Protein AF-A0A951YYR7-F1 (afdb_monomer_lite)

Structure (mmCIF, N/CA/C/O backbone):
data_AF-A0A951YYR7-F1
#
_entry.id   AF-A0A951YYR7-F1
#
loop_
_atom_site.group_PDB
_atom_site.id
_atom_site.type_symbol
_atom_site.label_atom_id
_atom_site.label_alt_id
_atom_site.label_comp_id
_atom_site.label_asym_id
_atom_site.label_entity_id
_atom_site.label_seq_id
_atom_site.pdbx_PDB_ins_code
_atom_site.Cartn_x
_atom_site.Cartn_y
_atom_site.Cartn_z
_atom_site.occupancy
_atom_site.B_iso_or_equiv
_atom_site.auth_seq_id
_atom_site.auth_comp_id
_atom_site.auth_asym_id
_atom_site.auth_atom_id
_atom_site.pdbx_PDB_model_num
ATOM 1 N N . MET A 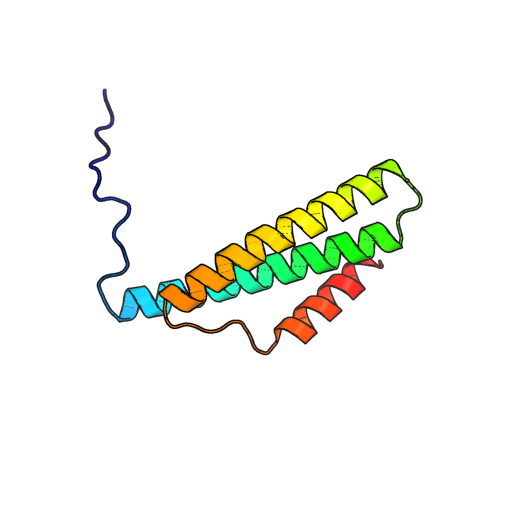1 1 ? 23.232 33.753 -2.868 1.00 43.66 1 MET A N 1
ATOM 2 C CA . MET A 1 1 ? 23.488 33.123 -4.181 1.00 43.66 1 MET A CA 1
ATOM 3 C C . MET A 1 1 ? 22.184 32.525 -4.679 1.00 43.66 1 MET A C 1
ATOM 5 O O . MET A 1 1 ? 21.566 31.821 -3.890 1.00 43.66 1 MET A O 1
ATOM 9 N N . PRO A 1 2 ? 21.737 32.804 -5.913 1.00 41.41 2 PRO A N 1
ATOM 10 C CA . PRO A 1 2 ? 20.573 32.135 -6.474 1.00 41.41 2 PRO A CA 1
ATOM 11 C C . PRO A 1 2 ? 20.998 30.761 -7.007 1.00 41.41 2 PRO A C 1
ATOM 13 O O . PRO A 1 2 ? 21.898 30.672 -7.841 1.00 41.41 2 PRO A O 1
ATOM 16 N N . VAL A 1 3 ? 20.365 29.695 -6.521 1.00 52.28 3 VAL A N 1
ATOM 17 C CA . VAL A 1 3 ? 20.476 28.360 -7.119 1.00 52.28 3 VAL A CA 1
ATOM 18 C C . VAL A 1 3 ? 19.673 28.352 -8.421 1.00 52.28 3 VAL A C 1
ATOM 20 O O . VAL A 1 3 ? 18.449 28.283 -8.412 1.00 52.28 3 VAL A O 1
ATOM 23 N N . HIS A 1 4 ? 20.366 28.494 -9.551 1.00 50.47 4 HIS A N 1
ATOM 24 C CA . HIS A 1 4 ? 19.800 28.224 -10.871 1.00 50.47 4 HIS A CA 1
ATOM 25 C C . HIS A 1 4 ? 19.707 26.704 -11.050 1.00 50.47 4 HIS A C 1
ATOM 27 O O . HIS A 1 4 ? 20.634 26.081 -11.562 1.00 50.47 4 HIS A O 1
ATOM 33 N N . GLY A 1 5 ? 18.602 26.106 -10.605 1.00 49.28 5 GLY A N 1
ATOM 34 C CA . GLY A 1 5 ? 18.189 24.796 -11.100 1.00 49.28 5 GLY A CA 1
ATOM 35 C C . GLY A 1 5 ? 17.724 24.964 -12.544 1.00 49.28 5 GLY A C 1
ATOM 36 O O . GLY A 1 5 ? 16.667 25.540 -12.792 1.00 49.28 5 GLY A O 1
ATOM 37 N N . SER A 1 6 ? 18.559 24.547 -13.493 1.00 44.34 6 SER A N 1
ATOM 38 C CA . SER A 1 6 ? 18.189 24.415 -14.903 1.00 44.34 6 SER A CA 1
ATOM 39 C C . SER A 1 6 ? 17.006 23.448 -15.018 1.00 44.34 6 SER A C 1
ATOM 41 O O . SER A 1 6 ? 16.957 22.444 -14.314 1.00 44.34 6 SER A O 1
ATOM 43 N N . ALA A 1 7 ? 16.065 23.729 -15.920 1.00 51.81 7 ALA A N 1
ATOM 44 C CA . ALA A 1 7 ? 14.869 22.925 -16.192 1.00 51.81 7 ALA A CA 1
ATOM 45 C C . ALA A 1 7 ? 15.152 21.506 -16.760 1.00 51.81 7 ALA A C 1
ATOM 47 O O . ALA A 1 7 ? 14.271 20.909 -17.367 1.00 51.81 7 ALA A O 1
ATOM 48 N N . SER A 1 8 ? 16.369 20.975 -16.584 1.00 51.44 8 SER A N 1
ATOM 49 C CA . SER A 1 8 ? 16.864 19.701 -17.123 1.00 51.44 8 SER A CA 1
ATOM 50 C C . SER A 1 8 ? 16.933 18.555 -16.107 1.00 51.44 8 SER A C 1
ATOM 52 O O . SER A 1 8 ? 17.275 17.447 -16.493 1.00 51.44 8 SER A O 1
ATOM 54 N N . ASP A 1 9 ? 16.646 18.781 -14.821 1.00 50.69 9 ASP A N 1
ATOM 55 C CA . ASP A 1 9 ? 16.824 17.737 -13.789 1.00 50.69 9 ASP A CA 1
ATOM 56 C C . ASP A 1 9 ? 15.666 16.723 -13.699 1.00 50.69 9 ASP A C 1
ATOM 58 O O . ASP A 1 9 ? 15.729 15.773 -12.919 1.00 50.69 9 ASP A O 1
ATOM 62 N N . TYR A 1 10 ? 14.633 16.870 -14.532 1.00 49.56 10 TYR A N 1
ATOM 63 C CA . TYR A 1 10 ? 13.573 15.872 -14.713 1.00 49.56 10 TYR A CA 1
ATOM 64 C C . TYR A 1 10 ? 13.685 15.222 -16.094 1.00 49.56 10 TYR A C 1
ATOM 66 O O . TYR A 1 10 ? 12.736 15.241 -16.876 1.00 49.56 10 TYR A O 1
ATOM 74 N N . ASP A 1 11 ? 14.860 14.685 -16.422 1.00 58.81 11 ASP A N 1
ATOM 75 C CA . ASP A 1 11 ? 15.023 13.913 -17.651 1.00 58.81 11 ASP A CA 1
ATOM 76 C C . ASP A 1 11 ? 14.152 12.650 -17.574 1.00 58.81 11 ASP A C 1
ATOM 78 O O . ASP A 1 11 ? 14.283 11.806 -16.679 1.00 58.81 11 ASP A O 1
ATOM 82 N N . GLU A 1 12 ? 13.235 12.514 -18.529 1.00 58.88 12 GLU A N 1
ATOM 83 C CA . GLU A 1 12 ? 12.583 11.241 -18.797 1.00 58.88 12 GLU A CA 1
ATOM 84 C C . GLU A 1 12 ? 13.673 10.183 -19.054 1.00 58.88 12 GLU A 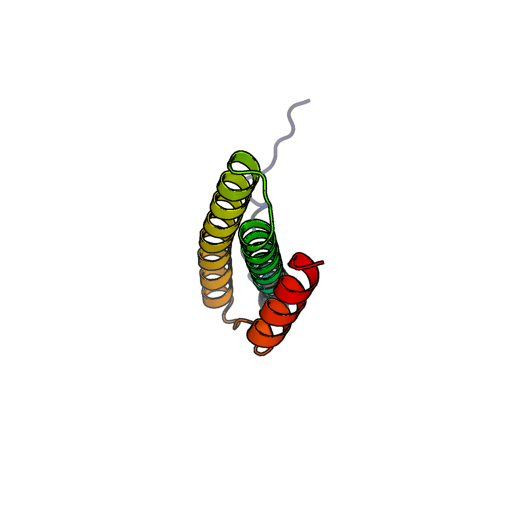C 1
ATOM 86 O O . GLU A 1 12 ? 14.667 10.499 -19.712 1.00 58.88 12 GLU A O 1
ATOM 91 N N . PRO A 1 13 ? 13.542 8.931 -18.569 1.00 58.03 13 PRO A N 1
ATOM 92 C CA . PRO A 1 13 ? 14.568 7.917 -18.791 1.00 58.03 13 PRO A CA 1
ATOM 93 C C . PRO A 1 13 ? 14.660 7.602 -20.290 1.00 58.03 13 PRO A C 1
ATOM 95 O O . PRO A 1 13 ? 13.892 6.798 -20.823 1.00 58.03 13 PRO A O 1
ATOM 98 N N . THR A 1 14 ? 15.579 8.265 -20.983 1.00 62.06 14 THR A N 1
ATOM 99 C CA . THR A 1 14 ? 15.736 8.188 -22.440 1.00 62.06 14 THR A CA 1
ATOM 100 C C . THR A 1 14 ? 16.574 6.978 -22.853 1.00 62.06 14 THR A C 1
ATOM 102 O O . THR A 1 14 ? 16.446 6.496 -23.979 1.00 62.06 14 THR A O 1
ATOM 105 N N . GLU A 1 15 ? 17.372 6.413 -21.938 1.00 80.94 15 GLU A N 1
ATOM 106 C CA . GLU A 1 15 ? 18.154 5.201 -22.181 1.00 80.94 15 GLU A CA 1
ATOM 107 C C . GLU A 1 15 ? 17.381 3.929 -21.738 1.00 80.94 15 GLU A C 1
ATOM 109 O O . GLU A 1 15 ? 16.804 3.881 -20.642 1.00 80.94 15 GLU A O 1
ATOM 114 N N . PRO A 1 16 ? 17.329 2.862 -22.566 1.00 85.38 16 PRO A N 1
ATOM 115 C CA . PRO A 1 16 ? 16.535 1.666 -22.277 1.00 85.38 16 PRO A CA 1
ATOM 116 C C . PRO A 1 16 ? 16.818 0.990 -20.928 1.00 85.38 16 PRO A C 1
ATOM 118 O O . PRO A 1 16 ? 15.913 0.369 -20.364 1.00 85.38 16 PRO A O 1
ATOM 121 N N . SER A 1 17 ? 18.049 1.045 -20.410 1.00 87.75 17 SER A N 1
ATOM 122 C CA . SER A 1 17 ? 18.380 0.489 -19.094 1.00 87.75 17 SER A CA 1
ATOM 123 C C . SER A 1 17 ? 17.837 1.342 -17.950 1.00 87.75 17 SER A C 1
ATOM 125 O O . SER A 1 17 ? 17.292 0.776 -16.999 1.00 87.75 17 SER A O 1
ATOM 127 N N . GLN A 1 18 ? 17.859 2.671 -18.084 1.00 91.81 18 GLN A N 1
ATOM 128 C CA . GLN A 1 18 ? 17.247 3.580 -17.113 1.00 91.81 18 GLN A CA 1
ATOM 129 C C . GLN A 1 18 ? 15.734 3.364 -17.041 1.00 91.81 18 GLN A C 1
ATOM 131 O O . GLN A 1 18 ? 15.198 3.198 -15.949 1.00 91.81 18 GLN A O 1
ATOM 136 N N . ARG A 1 19 ? 15.045 3.234 -18.185 1.00 91.69 19 ARG A N 1
ATOM 137 C CA . ARG A 1 19 ? 13.598 2.945 -18.206 1.00 91.69 19 ARG A CA 1
ATOM 138 C C . ARG A 1 19 ? 13.256 1.624 -17.507 1.00 91.69 19 ARG A C 1
ATOM 140 O O . ARG A 1 19 ? 12.297 1.561 -16.738 1.00 91.69 19 ARG A O 1
ATOM 147 N N . ARG A 1 20 ? 14.060 0.570 -17.718 1.00 93.75 20 ARG A N 1
ATOM 148 C CA . ARG A 1 20 ? 13.896 -0.719 -17.014 1.00 93.75 20 ARG A CA 1
ATOM 149 C C . ARG A 1 20 ? 14.103 -0.583 -15.506 1.00 93.75 20 ARG A C 1
ATOM 151 O O . ARG A 1 20 ? 13.336 -1.172 -14.745 1.00 93.75 20 ARG A O 1
ATOM 158 N N . LEU A 1 21 ? 15.117 0.174 -15.085 1.00 95.38 21 LEU A N 1
ATOM 159 C CA . LEU A 1 21 ? 15.394 0.435 -13.674 1.00 95.38 21 LEU A CA 1
ATOM 160 C C . LEU A 1 21 ? 14.252 1.225 -13.025 1.00 95.38 21 LEU A C 1
ATOM 162 O O . LEU A 1 21 ? 13.730 0.790 -12.001 1.00 95.38 21 LEU A O 1
ATOM 166 N N . SER A 1 22 ? 13.796 2.313 -13.648 1.00 96.12 22 SER A N 1
ATOM 167 C CA . SER A 1 22 ? 12.642 3.088 -13.179 1.00 96.12 22 SER A CA 1
ATOM 168 C C . SER A 1 22 ? 11.397 2.212 -13.055 1.00 96.12 22 SER A C 1
ATOM 170 O O . SER A 1 22 ? 10.705 2.273 -12.044 1.00 96.12 22 SER A O 1
ATOM 172 N N . GLY A 1 23 ? 11.140 1.328 -14.026 1.00 96.50 23 GLY A N 1
ATOM 173 C CA . GLY A 1 23 ? 10.032 0.374 -13.951 1.00 96.50 23 GLY A CA 1
ATOM 174 C C . GLY A 1 23 ? 10.187 -0.651 -12.821 1.00 96.50 23 GLY A C 1
ATOM 175 O O . GLY A 1 23 ? 9.190 -1.126 -12.283 1.00 96.50 23 GLY A O 1
ATOM 176 N N . ALA A 1 24 ? 11.416 -1.011 -12.441 1.00 96.00 24 ALA A N 1
ATOM 177 C CA . ALA A 1 24 ? 11.672 -1.880 -11.295 1.00 96.00 24 ALA A CA 1
ATOM 178 C C . ALA A 1 24 ? 11.429 -1.170 -9.960 1.00 96.00 24 ALA A C 1
ATOM 180 O O . ALA A 1 24 ? 10.757 -1.735 -9.102 1.00 96.00 24 ALA A O 1
ATOM 181 N N . LEU A 1 25 ? 11.907 0.066 -9.816 1.00 97.00 25 LEU A N 1
ATOM 182 C CA . LEU A 1 25 ? 11.678 0.885 -8.624 1.00 97.00 25 LEU A CA 1
ATOM 183 C C . LEU A 1 25 ? 10.194 1.227 -8.458 1.00 97.00 25 LEU A C 1
ATOM 185 O O . LEU A 1 25 ? 9.651 1.103 -7.367 1.00 97.00 25 LEU A O 1
ATOM 189 N N . MET A 1 26 ? 9.502 1.544 -9.552 1.00 97.25 26 MET A N 1
ATOM 190 C CA . MET A 1 26 ? 8.068 1.828 -9.516 1.00 97.25 26 MET A CA 1
ATOM 191 C C . MET A 1 26 ? 7.237 0.610 -9.086 1.00 97.25 26 MET A C 1
ATOM 193 O O . MET A 1 26 ? 6.220 0.775 -8.425 1.00 97.25 26 MET A O 1
ATOM 197 N N . ARG A 1 27 ? 7.674 -0.627 -9.380 1.00 97.31 27 ARG A N 1
ATOM 198 C CA . ARG A 1 27 ? 7.013 -1.830 -8.833 1.00 97.31 27 ARG A CA 1
ATOM 199 C C . ARG A 1 27 ? 7.163 -1.937 -7.319 1.00 97.31 27 ARG A C 1
ATOM 201 O O . ARG A 1 27 ? 6.267 -2.464 -6.676 1.00 97.31 27 ARG A O 1
ATOM 208 N N . VAL A 1 28 ? 8.294 -1.495 -6.764 1.00 97.31 28 VAL A N 1
ATOM 209 C CA . VAL A 1 28 ? 8.480 -1.448 -5.306 1.00 97.31 28 VAL A CA 1
ATOM 210 C C . VAL A 1 28 ? 7.519 -0.427 -4.705 1.00 97.31 28 VAL A C 1
ATOM 212 O O . VAL A 1 28 ? 6.881 -0.735 -3.706 1.00 97.31 28 VAL A O 1
ATOM 215 N N . ASN A 1 29 ? 7.354 0.727 -5.360 1.00 96.44 29 ASN A N 1
ATOM 216 C CA . ASN A 1 29 ? 6.383 1.735 -4.943 1.00 96.44 29 ASN A CA 1
ATOM 217 C C . ASN A 1 29 ? 4.937 1.203 -4.994 1.00 96.44 29 ASN A C 1
ATOM 219 O O . ASN A 1 29 ? 4.254 1.258 -3.984 1.00 96.44 29 ASN A O 1
ATOM 223 N N . ASP A 1 30 ? 4.504 0.599 -6.113 1.00 97.62 30 ASP A N 1
ATOM 224 C CA . ASP A 1 30 ? 3.174 -0.042 -6.263 1.00 97.62 30 ASP A CA 1
ATOM 225 C C . ASP A 1 30 ? 2.891 -1.070 -5.153 1.00 97.62 30 ASP A C 1
ATOM 227 O O . ASP A 1 30 ? 1.799 -1.092 -4.593 1.00 97.62 30 ASP A O 1
ATOM 231 N N . VAL A 1 31 ? 3.880 -1.898 -4.790 1.00 98.00 31 VAL A N 1
ATOM 232 C CA . VAL A 1 31 ? 3.741 -2.856 -3.678 1.00 98.00 31 VAL A CA 1
ATOM 233 C C . VAL A 1 31 ? 3.639 -2.141 -2.327 1.00 98.00 31 VAL A C 1
ATOM 235 O O . VAL A 1 31 ? 2.877 -2.588 -1.473 1.00 98.00 31 VAL A O 1
ATOM 238 N N . GLY A 1 32 ? 4.382 -1.049 -2.134 1.00 97.81 32 GLY A N 1
ATOM 239 C CA . GLY A 1 32 ? 4.307 -0.208 -0.939 1.00 97.81 32 GLY A CA 1
ATOM 240 C C . GLY A 1 32 ? 2.897 0.324 -0.698 1.00 97.81 32 GLY A C 1
ATOM 241 O O . GLY A 1 32 ? 2.357 0.089 0.382 1.00 97.81 32 GLY A O 1
ATOM 242 N N . GLU A 1 33 ? 2.274 0.913 -1.725 1.00 97.88 33 GLU A N 1
ATOM 243 C CA . GLU A 1 33 ? 0.908 1.453 -1.613 1.00 97.88 33 GLU A CA 1
ATOM 244 C C . GLU A 1 33 ? -0.113 0.352 -1.291 1.00 97.88 33 GLU A C 1
ATOM 246 O O . GLU A 1 33 ? -0.995 0.529 -0.455 1.00 97.88 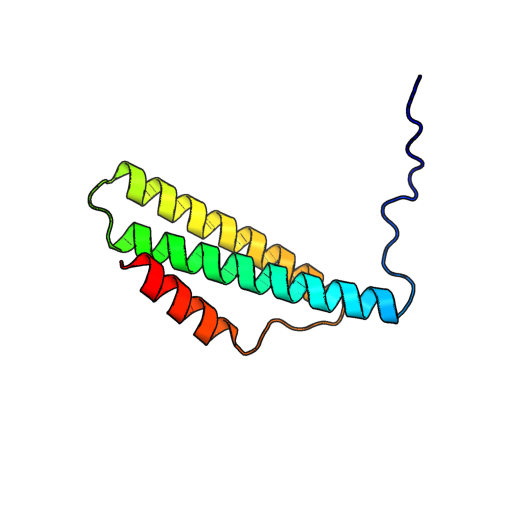33 GLU A O 1
ATOM 251 N N . ILE A 1 34 ? 0.039 -0.839 -1.884 1.00 97.88 34 ILE A N 1
ATOM 252 C CA . ILE A 1 34 ? -0.827 -1.996 -1.593 1.00 97.88 34 ILE A CA 1
ATOM 253 C C . ILE A 1 34 ? -0.693 -2.445 -0.138 1.00 97.88 34 ILE A C 1
ATOM 255 O O . ILE A 1 34 ? -1.694 -2.773 0.503 1.00 97.88 34 ILE A O 1
ATOM 259 N N . CYS A 1 35 ? 0.533 -2.498 0.383 1.00 98.38 35 CYS A N 1
ATOM 260 C CA . CYS A 1 35 ? 0.769 -2.869 1.772 1.00 98.38 35 CYS A CA 1
ATOM 261 C C . CYS A 1 35 ? 0.197 -1.821 2.731 1.00 98.38 35 CYS A C 1
ATOM 263 O O . CYS A 1 35 ? -0.453 -2.208 3.701 1.00 98.38 35 CYS A O 1
ATOM 265 N N . ALA A 1 36 ? 0.417 -0.531 2.465 1.00 98.06 36 ALA A N 1
ATOM 266 C CA . ALA A 1 36 ? -0.103 0.567 3.277 1.00 98.06 36 ALA A CA 1
ATOM 267 C C . ALA A 1 36 ? -1.637 0.561 3.300 1.00 98.06 36 ALA A C 1
ATOM 269 O O . ALA A 1 36 ? -2.234 0.510 4.376 1.00 98.06 36 ALA A O 1
ATOM 270 N N . GLN A 1 37 ? -2.273 0.466 2.128 1.00 98.31 37 GLN A N 1
ATOM 271 C CA . GLN A 1 37 ? -3.723 0.337 2.009 1.00 98.31 37 GLN A CA 1
ATOM 272 C C . GLN A 1 37 ? -4.257 -0.833 2.850 1.00 98.31 37 GLN A C 1
ATOM 274 O O . GLN A 1 37 ? -5.156 -0.649 3.668 1.00 98.31 37 GLN A O 1
ATOM 279 N N . ALA A 1 38 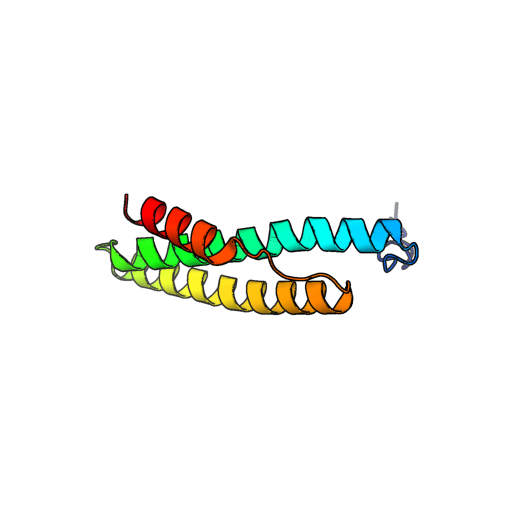? -3.686 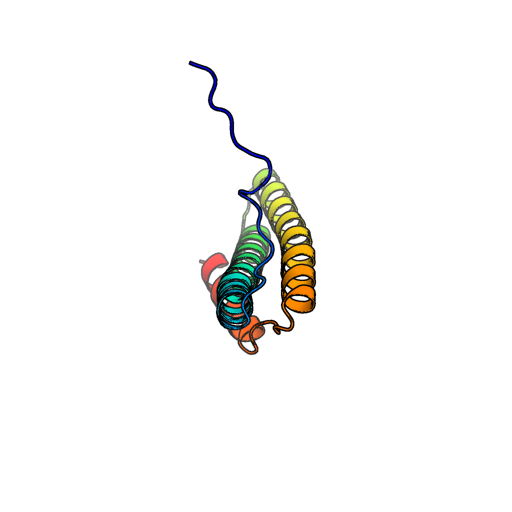-2.029 2.684 1.00 98.31 38 ALA A N 1
ATOM 280 C CA . ALA A 1 38 ? -4.112 -3.225 3.410 1.00 98.31 38 ALA A CA 1
ATOM 281 C C . ALA A 1 38 ? -3.942 -3.091 4.932 1.00 98.31 38 ALA A C 1
ATOM 283 O O . ALA A 1 38 ? -4.779 -3.576 5.694 1.00 98.31 38 ALA A O 1
ATOM 284 N N . LEU A 1 39 ? -2.866 -2.432 5.372 1.00 98.44 39 LEU A N 1
ATOM 285 C CA . LEU A 1 39 ? -2.589 -2.194 6.784 1.00 98.44 39 LEU A CA 1
ATOM 286 C C . LEU A 1 39 ? -3.652 -1.276 7.393 1.00 98.44 39 LEU A C 1
ATOM 288 O O . LEU A 1 39 ? -4.237 -1.613 8.421 1.00 98.44 39 LEU A O 1
ATOM 292 N N . TYR A 1 40 ? -3.943 -0.154 6.733 1.00 98.44 40 TYR A N 1
ATOM 293 C CA . TYR A 1 40 ? -4.951 0.797 7.194 1.00 98.44 40 TYR A CA 1
ATOM 294 C C . TYR A 1 40 ? -6.363 0.206 7.158 1.00 98.44 40 TYR A C 1
ATOM 296 O O . TYR A 1 40 ? -7.142 0.420 8.084 1.00 98.44 40 TYR A O 1
ATOM 304 N N . GLU A 1 41 ? -6.700 -0.601 6.149 1.00 98.31 41 GLU A N 1
ATOM 305 C CA . GLU A 1 41 ? -7.984 -1.310 6.103 1.00 98.31 41 GLU A CA 1
ATOM 306 C C . GLU A 1 41 ? -8.146 -2.296 7.269 1.00 98.31 41 GLU A C 1
ATOM 308 O O . GLU A 1 41 ? -9.224 -2.365 7.865 1.00 98.31 41 GLU A O 1
ATOM 313 N N . ALA A 1 42 ? -7.084 -3.023 7.631 1.00 98.38 42 ALA A N 1
ATOM 314 C CA . ALA A 1 42 ? -7.098 -3.932 8.774 1.00 98.38 42 ALA A CA 1
ATOM 315 C C . ALA A 1 42 ? -7.236 -3.181 10.106 1.00 98.38 42 ALA A C 1
ATOM 317 O O . ALA A 1 42 ? -8.090 -3.535 10.917 1.00 98.38 42 ALA A O 1
ATOM 318 N N . GLN A 1 43 ? -6.468 -2.107 10.304 1.00 98.38 43 GLN A N 1
ATOM 319 C CA . GLN A 1 43 ? -6.525 -1.295 11.523 1.00 98.38 43 GLN A CA 1
ATOM 320 C C . GLN A 1 43 ? -7.872 -0.573 11.679 1.00 98.38 43 GLN A C 1
ATOM 322 O O . GLN A 1 43 ? -8.399 -0.467 12.788 1.00 98.38 43 GLN A O 1
ATOM 327 N N . ALA A 1 44 ? -8.483 -0.136 10.573 1.00 98.06 44 ALA A N 1
ATOM 328 C CA . ALA A 1 44 ? -9.849 0.385 10.570 1.00 98.06 44 ALA A CA 1
ATOM 329 C C . ALA A 1 44 ? -10.881 -0.672 10.993 1.00 98.06 44 ALA A C 1
ATOM 331 O O . ALA A 1 44 ? -11.901 -0.332 11.582 1.00 98.06 44 ALA A O 1
ATOM 332 N N . ALA A 1 45 ? -10.649 -1.948 10.678 1.00 97.38 45 ALA A N 1
ATOM 333 C CA . ALA A 1 45 ? -11.575 -3.026 11.011 1.00 97.38 45 ALA A CA 1
ATOM 334 C C . ALA A 1 45 ? -11.496 -3.471 12.482 1.00 97.38 45 ALA A C 1
ATOM 336 O O . ALA A 1 45 ? -12.438 -4.098 12.969 1.00 97.38 45 ALA A O 1
ATOM 337 N N . THR A 1 46 ? -10.392 -3.184 13.179 1.00 96.69 46 THR A N 1
ATOM 338 C CA . THR A 1 46 ? -10.130 -3.674 14.545 1.00 96.69 46 THR A CA 1
ATOM 339 C C . THR A 1 46 ? -10.088 -2.580 15.607 1.00 96.69 46 THR A C 1
ATOM 341 O O . THR A 1 46 ? -10.237 -2.887 16.792 1.00 96.69 46 THR A O 1
ATOM 344 N N . THR A 1 47 ? -9.910 -1.312 15.224 1.00 96.94 47 THR A N 1
ATOM 345 C CA . THR A 1 47 ? -9.917 -0.198 16.178 1.00 96.94 47 THR A CA 1
ATOM 346 C C . THR A 1 47 ? -11.283 -0.022 16.850 1.00 96.94 47 THR A C 1
ATOM 348 O O . THR A 1 47 ? -12.334 -0.185 16.234 1.00 96.94 47 THR A O 1
ATOM 351 N N . VAL A 1 48 ? -11.269 0.340 18.135 1.00 97.00 48 VAL A N 1
ATOM 352 C CA . VAL A 1 48 ? -12.475 0.681 18.915 1.00 97.00 48 VAL A CA 1
ATOM 353 C C . VAL A 1 48 ? -12.754 2.185 18.947 1.00 97.00 48 VAL A C 1
ATOM 355 O O . VAL A 1 48 ? -13.809 2.605 19.422 1.00 97.00 48 VAL A O 1
ATOM 358 N N . ASP A 1 49 ? -11.802 2.997 18.483 1.00 98.06 49 ASP A N 1
ATOM 359 C CA . ASP A 1 49 ? -11.927 4.451 18.433 1.00 98.06 49 ASP A CA 1
ATOM 360 C C . ASP A 1 49 ? -12.531 4.875 17.079 1.00 98.06 49 ASP A C 1
ATOM 362 O O . ASP A 1 49 ? -11.891 4.666 16.042 1.00 98.06 49 ASP A O 1
ATOM 366 N N . PRO A 1 50 ? -13.732 5.486 17.065 1.00 97.19 50 PRO A N 1
ATOM 367 C CA . PRO A 1 50 ? -14.409 5.880 15.831 1.00 97.19 50 PRO A CA 1
ATOM 368 C C . PRO A 1 50 ? -13.695 7.007 15.073 1.00 97.19 50 PRO A C 1
ATOM 370 O O . PRO A 1 50 ? -13.838 7.108 13.854 1.00 97.19 50 PRO A O 1
ATOM 373 N N . VAL A 1 51 ? -12.925 7.859 15.760 1.00 98.19 51 VAL A N 1
ATOM 374 C CA . VAL A 1 51 ? -12.107 8.883 15.098 1.00 98.19 51 VAL A CA 1
ATOM 375 C C . VAL A 1 51 ? -10.979 8.186 14.353 1.00 98.19 51 VAL A C 1
ATOM 377 O O . VAL A 1 51 ? -10.819 8.393 13.153 1.00 98.19 51 VAL A O 1
ATOM 380 N N . LEU A 1 52 ? -10.264 7.289 15.031 1.00 97.81 52 LEU A N 1
ATOM 381 C CA . LEU A 1 52 ? -9.154 6.559 14.429 1.00 97.81 52 LEU A CA 1
ATOM 382 C C . LEU A 1 52 ? -9.612 5.644 13.279 1.00 97.81 52 LEU A C 1
ATOM 384 O O . LEU A 1 52 ? -8.927 5.556 12.263 1.00 97.81 52 LEU A O 1
ATOM 388 N N . GLU A 1 53 ? -10.792 5.023 13.385 1.00 98.31 53 GLU A N 1
ATOM 389 C CA . GLU A 1 53 ? -11.402 4.286 12.269 1.00 98.31 53 GLU A CA 1
ATOM 390 C C . GLU A 1 53 ? -11.558 5.185 11.036 1.00 98.31 53 GLU A C 1
ATOM 392 O O . GLU A 1 53 ? -11.204 4.792 9.922 1.00 98.31 53 GLU A O 1
ATOM 397 N N . SER A 1 54 ? -12.088 6.398 11.224 1.00 98.38 54 SER A N 1
ATOM 398 C CA . SER A 1 54 ? -12.319 7.328 10.120 1.00 98.38 54 SER A CA 1
ATOM 399 C C . SER A 1 54 ? -11.018 7.772 9.446 1.00 98.38 54 SER A C 1
ATOM 401 O O . SER A 1 54 ? -10.964 7.799 8.213 1.00 98.38 54 SER A O 1
ATOM 403 N N . GLU A 1 55 ? -9.968 8.011 10.237 1.00 98.38 55 GLU A N 1
ATOM 404 C CA . GLU A 1 55 ? -8.629 8.365 9.758 1.00 98.38 55 GLU A CA 1
ATOM 405 C C . GLU A 1 55 ? -8.003 7.212 8.966 1.00 98.38 55 GLU A C 1
ATOM 407 O O . GLU A 1 55 ? -7.566 7.406 7.835 1.00 98.38 55 GLU A O 1
ATOM 412 N N . PHE A 1 56 ? -8.042 5.979 9.483 1.00 98.38 56 PHE A N 1
ATOM 413 C CA . PHE A 1 56 ? -7.528 4.816 8.755 1.00 98.38 56 PHE A CA 1
ATOM 414 C C . PHE A 1 56 ? -8.282 4.564 7.450 1.00 98.38 56 PHE A C 1
ATOM 416 O O . PHE A 1 56 ? -7.675 4.275 6.420 1.00 98.38 56 PHE A O 1
ATOM 423 N N . ARG A 1 57 ? -9.611 4.717 7.448 1.00 98.19 57 ARG A N 1
ATOM 424 C CA . ARG A 1 57 ? -10.395 4.608 6.212 1.00 98.19 57 ARG A CA 1
ATOM 425 C C . ARG A 1 57 ? -10.058 5.717 5.218 1.00 98.19 57 ARG A C 1
ATOM 427 O O . ARG A 1 57 ? -10.173 5.479 4.019 1.00 98.19 57 ARG A O 1
ATOM 434 N N . ALA A 1 58 ? -9.725 6.920 5.684 1.00 98.25 58 ALA A N 1
ATOM 435 C CA . ALA A 1 58 ? -9.272 8.006 4.821 1.00 98.25 58 ALA A CA 1
ATOM 436 C C . ALA A 1 58 ? -7.899 7.691 4.221 1.00 98.25 58 ALA A C 1
ATOM 438 O O . ALA A 1 58 ? -7.792 7.667 2.998 1.00 98.25 58 ALA A O 1
ATOM 439 N N . ALA A 1 59 ? -6.927 7.312 5.052 1.00 97.75 59 ALA A N 1
ATOM 440 C CA . ALA A 1 59 ? -5.594 6.912 4.612 1.00 97.75 59 ALA A CA 1
ATOM 441 C C . ALA A 1 59 ? -5.646 5.762 3.592 1.00 97.75 59 ALA A C 1
ATOM 443 O O . ALA A 1 59 ? -5.079 5.868 2.513 1.00 97.75 59 ALA A O 1
ATOM 444 N N . ALA A 1 60 ? -6.423 4.704 3.853 1.00 97.44 60 ALA A N 1
ATOM 445 C CA . ALA A 1 60 ? -6.598 3.600 2.905 1.00 97.44 60 ALA A CA 1
ATOM 446 C C . ALA A 1 60 ? -7.130 4.050 1.530 1.00 97.44 60 ALA A C 1
ATOM 448 O O . ALA A 1 60 ? -6.753 3.486 0.503 1.00 97.44 60 ALA A O 1
ATOM 449 N N . ARG A 1 61 ? -8.014 5.059 1.492 1.00 97.06 61 ARG A N 1
ATOM 450 C CA . ARG A 1 61 ? -8.514 5.624 0.229 1.00 97.06 61 ARG A CA 1
ATOM 451 C C . ARG A 1 61 ? -7.448 6.450 -0.484 1.00 97.06 61 ARG A C 1
ATOM 453 O O . ARG A 1 61 ? -7.321 6.302 -1.694 1.00 97.06 61 ARG A O 1
ATOM 460 N N . GLU A 1 62 ? -6.694 7.266 0.249 1.00 97.12 62 GLU A N 1
ATOM 461 C CA . GLU A 1 62 ? -5.583 8.056 -0.302 1.00 97.12 62 GLU A CA 1
ATOM 462 C C . GLU A 1 62 ? -4.527 7.148 -0.950 1.00 97.12 62 GLU A C 1
ATOM 464 O O . GLU A 1 62 ? -4.110 7.399 -2.082 1.00 97.12 62 GLU A O 1
ATOM 469 N N . GLU A 1 63 ? -4.196 6.015 -0.319 1.00 95.62 63 GLU A N 1
ATOM 470 C CA . GLU A 1 63 ? -3.283 5.036 -0.926 1.00 95.62 63 GLU A CA 1
ATOM 471 C C . GLU A 1 63 ? -3.859 4.383 -2.188 1.00 95.62 63 GLU A C 1
ATOM 473 O O . GLU A 1 63 ? -3.117 4.033 -3.107 1.00 95.62 63 GLU A O 1
ATOM 478 N N . GLY A 1 64 ? -5.185 4.265 -2.295 1.00 93.25 64 GLY A N 1
ATOM 479 C CA . GLY A 1 64 ? -5.851 3.832 -3.525 1.00 93.25 64 GLY A CA 1
ATOM 480 C C . GLY A 1 64 ? -5.611 4.786 -4.703 1.00 93.25 64 GLY A C 1
ATOM 481 O O . GLY A 1 64 ? -5.394 4.328 -5.832 1.00 93.25 64 GLY A O 1
ATOM 482 N N . ASP A 1 65 ? -5.589 6.096 -4.447 1.00 94.50 65 ASP A N 1
ATOM 483 C CA . ASP A 1 65 ? -5.293 7.116 -5.457 1.00 94.50 65 ASP A CA 1
ATOM 484 C C . ASP A 1 65 ? -3.805 7.096 -5.846 1.00 94.50 65 ASP A C 1
ATOM 486 O O . ASP A 1 65 ? -3.468 7.101 -7.038 1.00 94.50 65 ASP A O 1
ATOM 490 N N . HIS A 1 66 ? -2.900 6.968 -4.868 1.00 93.75 66 HIS A N 1
ATOM 491 C CA . HIS A 1 66 ? -1.469 6.761 -5.129 1.00 93.75 66 HIS A CA 1
ATOM 492 C C . HIS A 1 66 ? -1.220 5.489 -5.951 1.00 93.75 66 HIS A C 1
ATOM 494 O O . HIS A 1 66 ? -0.449 5.487 -6.918 1.00 93.75 66 HIS A O 1
ATOM 500 N N . LEU A 1 67 ? -1.929 4.404 -5.640 1.00 93.94 67 LEU A N 1
ATOM 501 C CA . LEU A 1 67 ? -1.855 3.146 -6.372 1.00 93.94 67 LEU A CA 1
ATOM 502 C C . LEU A 1 67 ? -2.332 3.293 -7.825 1.00 93.94 67 LEU A C 1
ATOM 504 O O . LEU A 1 67 ? -1.758 2.697 -8.740 1.00 93.94 67 LEU A O 1
ATOM 508 N N . ALA A 1 68 ? -3.362 4.102 -8.079 1.00 95.12 68 ALA A N 1
ATOM 509 C CA . ALA A 1 68 ? -3.787 4.407 -9.442 1.00 95.12 68 ALA A CA 1
ATOM 510 C C . ALA A 1 68 ? -2.680 5.138 -10.223 1.00 95.12 68 ALA A C 1
ATOM 512 O O . ALA A 1 68 ? -2.381 4.759 -11.362 1.00 95.12 68 ALA A O 1
ATOM 513 N N . TRP A 1 69 ? -2.022 6.118 -9.596 1.00 94.88 69 TRP A N 1
ATOM 514 C CA . TRP A 1 69 ? -0.919 6.859 -10.209 1.00 94.88 69 TRP A CA 1
ATOM 515 C C . TRP A 1 69 ? 0.300 5.970 -10.496 1.00 94.88 69 TRP A C 1
ATOM 517 O O . TRP A 1 69 ? 0.824 5.970 -11.613 1.00 94.88 69 TRP A O 1
ATOM 527 N N . THR A 1 70 ? 0.725 5.147 -9.539 1.00 96.06 70 THR A N 1
ATOM 528 C CA . THR A 1 70 ? 1.878 4.244 -9.718 1.00 96.06 70 THR A CA 1
ATOM 529 C C . THR A 1 70 ? 1.632 3.217 -10.821 1.00 96.06 70 THR A C 1
ATOM 531 O O . THR A 1 70 ? 2.527 2.932 -11.623 1.00 96.06 70 THR A O 1
ATOM 534 N N . ARG A 1 71 ? 0.399 2.713 -10.946 1.00 95.94 71 ARG A N 1
ATOM 535 C CA . ARG A 1 71 ? -0.009 1.815 -12.037 1.00 95.94 71 ARG A CA 1
ATOM 536 C C . ARG A 1 71 ? -0.008 2.490 -13.399 1.00 95.94 71 ARG A C 1
ATOM 538 O O . ARG A 1 71 ? 0.331 1.829 -14.383 1.00 95.94 71 ARG A O 1
ATOM 545 N N . GLU A 1 72 ? -0.394 3.760 -13.477 1.00 96.94 72 GLU A N 1
ATOM 546 C CA . GLU A 1 72 ? -0.246 4.545 -14.705 1.00 96.94 72 GLU A CA 1
ATOM 547 C C . GLU A 1 72 ? 1.233 4.674 -15.068 1.00 96.94 72 GLU A C 1
ATOM 549 O O . GLU A 1 72 ? 1.643 4.304 -16.169 1.00 96.94 72 GLU A O 1
ATOM 554 N N . ARG A 1 73 ? 2.073 5.053 -14.100 1.00 95.81 73 ARG A N 1
ATOM 555 C CA . ARG A 1 73 ? 3.506 5.223 -14.342 1.00 95.81 73 ARG A CA 1
ATOM 556 C C . ARG A 1 73 ? 4.199 3.917 -14.738 1.00 95.81 73 ARG A C 1
ATOM 558 O O . ARG A 1 73 ? 5.085 3.919 -15.592 1.00 95.81 73 ARG A O 1
ATOM 565 N N . LEU A 1 74 ? 3.781 2.776 -14.184 1.00 96.62 74 LEU A N 1
ATOM 566 C CA . LEU A 1 74 ? 4.232 1.455 -14.637 1.00 96.62 74 LEU A CA 1
ATOM 567 C C . LEU A 1 74 ? 3.892 1.213 -16.111 1.00 96.62 74 LEU A C 1
ATOM 569 O O . LEU A 1 74 ? 4.752 0.727 -16.849 1.00 96.62 74 LEU A O 1
ATOM 573 N N . ARG A 1 75 ? 2.674 1.565 -16.543 1.00 96.00 75 ARG A N 1
ATOM 574 C CA . ARG A 1 75 ? 2.240 1.426 -17.940 1.00 96.00 75 ARG A CA 1
ATOM 575 C C . ARG A 1 75 ? 3.064 2.312 -18.873 1.00 96.00 75 ARG A C 1
ATOM 577 O O . ARG A 1 75 ? 3.580 1.801 -19.867 1.00 96.00 75 ARG A O 1
ATOM 584 N N . GLU A 1 76 ? 3.293 3.574 -18.518 1.00 95.25 76 GLU A N 1
ATOM 585 C CA . GLU A 1 76 ? 4.165 4.496 -19.269 1.00 95.25 76 GLU A CA 1
ATOM 586 C C . GLU A 1 76 ? 5.603 3.959 -19.404 1.00 95.25 76 GLU A C 1
ATOM 588 O O . GLU A 1 76 ? 6.234 4.047 -20.462 1.00 95.25 76 GLU A O 1
ATOM 593 N N . LEU A 1 77 ? 6.120 3.311 -18.357 1.00 95.00 77 LEU A N 1
ATOM 594 C CA . LEU A 1 77 ? 7.446 2.684 -18.347 1.00 95.00 77 LEU A CA 1
ATOM 595 C C . LEU A 1 77 ? 7.490 1.321 -19.065 1.00 95.00 77 LEU A C 1
ATOM 597 O O . LEU A 1 77 ? 8.571 0.748 -19.214 1.00 95.00 77 LEU A O 1
ATOM 601 N N . GLY A 1 78 ? 6.356 0.799 -19.546 1.00 94.81 78 GLY A N 1
ATOM 602 C CA . GLY A 1 78 ? 6.270 -0.525 -20.174 1.00 94.81 78 GLY A CA 1
ATOM 603 C C . GLY A 1 78 ? 6.516 -1.674 -19.191 1.00 94.81 78 GLY A C 1
ATOM 604 O O . GLY A 1 78 ? 6.949 -2.758 -19.585 1.00 94.81 78 GLY A O 1
ATOM 605 N N . ALA A 1 79 ? 6.287 -1.424 -17.904 1.00 95.44 79 ALA A N 1
ATOM 606 C CA . ALA A 1 79 ? 6.385 -2.390 -16.827 1.00 95.44 79 ALA A CA 1
ATOM 607 C C . ALA A 1 79 ? 4.988 -2.881 -16.411 1.00 95.44 79 ALA A C 1
ATOM 609 O O . ALA A 1 79 ? 3.955 -2.376 -16.843 1.00 95.44 79 ALA A O 1
ATOM 610 N N . ARG A 1 80 ? 4.962 -3.899 -15.552 1.00 96.19 80 ARG A N 1
ATOM 611 C CA . ARG A 1 80 ? 3.735 -4.486 -15.002 1.00 96.19 80 ARG A CA 1
ATOM 612 C C . ARG A 1 80 ? 3.758 -4.447 -13.474 1.00 96.19 80 ARG A C 1
ATOM 614 O O . ARG A 1 80 ? 4.859 -4.513 -12.925 1.00 96.19 80 ARG A O 1
ATOM 621 N N . PRO A 1 81 ? 2.599 -4.423 -12.797 1.00 96.75 81 PRO A N 1
ATOM 622 C CA . PRO A 1 81 ? 2.521 -4.639 -11.354 1.00 96.75 81 PRO A CA 1
ATOM 623 C C . PRO A 1 81 ? 3.089 -6.001 -10.933 1.00 96.75 81 PRO A C 1
ATOM 625 O O . PRO A 1 81 ? 3.260 -6.914 -11.753 1.00 96.75 81 PRO A O 1
ATOM 628 N N . SER A 1 82 ? 3.389 -6.152 -9.644 1.00 96.00 82 SER A N 1
ATOM 629 C CA . SER A 1 82 ? 3.876 -7.423 -9.106 1.00 96.00 82 SER A CA 1
ATOM 630 C C . SER A 1 82 ? 2.766 -8.484 -9.088 1.00 96.00 82 SER A C 1
ATOM 632 O O . SER A 1 82 ? 1.634 -8.239 -8.683 1.00 96.00 82 SER A O 1
ATOM 634 N N . LEU A 1 83 ? 3.100 -9.712 -9.499 1.00 96.06 83 LEU A N 1
ATOM 635 C CA . LEU A 1 83 ? 2.169 -10.850 -9.427 1.00 96.06 83 LEU A CA 1
ATOM 636 C C . LEU A 1 83 ? 1.895 -11.302 -7.989 1.00 96.06 83 LEU A C 1
ATOM 638 O O . LEU A 1 83 ? 0.907 -11.982 -7.736 1.00 96.06 83 LEU A O 1
ATOM 642 N N . LEU A 1 84 ? 2.779 -10.940 -7.060 1.00 97.38 84 LEU A N 1
ATOM 643 C CA . LEU A 1 84 ? 2.668 -11.284 -5.647 1.00 97.38 84 LEU A CA 1
ATOM 644 C C . LEU A 1 84 ? 1.824 -10.269 -4.864 1.00 97.38 84 LEU A C 1
ATOM 646 O O . LEU A 1 84 ? 1.712 -10.396 -3.653 1.00 97.38 84 LEU A O 1
ATOM 650 N N . ASN A 1 85 ? 1.204 -9.287 -5.528 1.00 96.88 85 ASN A N 1
ATOM 651 C CA . ASN A 1 85 ? 0.338 -8.295 -4.885 1.00 96.88 85 ASN A CA 1
ATOM 652 C C . ASN A 1 85 ? -0.741 -8.910 -3.969 1.00 96.88 85 ASN A C 1
ATOM 654 O O . ASN A 1 85 ? -0.891 -8.410 -2.858 1.00 96.88 85 ASN A O 1
ATOM 658 N N . PRO A 1 86 ? -1.420 -10.021 -4.329 1.00 97.56 86 PRO A N 1
ATOM 659 C CA . PRO A 1 86 ? -2.353 -10.678 -3.409 1.00 97.56 86 PRO A CA 1
ATOM 660 C C . PRO A 1 86 ? -1.691 -11.191 -2.123 1.00 97.56 86 PRO A C 1
ATOM 662 O O . PRO A 1 86 ? -2.281 -11.103 -1.051 1.00 97.56 86 PRO A O 1
ATOM 665 N N . LEU A 1 87 ? -0.460 -11.705 -2.218 1.00 98.38 87 LEU A N 1
ATOM 666 C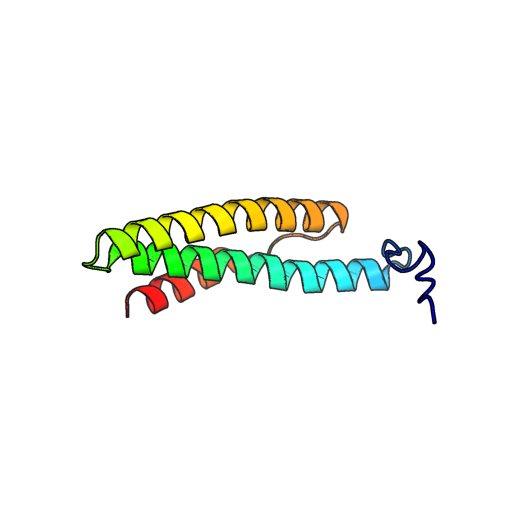 CA . LEU A 1 87 ? 0.301 -12.176 -1.060 1.00 98.38 87 LEU A CA 1
ATOM 667 C C . LEU A 1 87 ? 0.718 -11.004 -0.163 1.00 98.38 87 LEU A C 1
ATOM 669 O O . LEU A 1 87 ? 0.578 -11.091 1.054 1.00 98.38 87 LEU A O 1
ATOM 673 N N . TRP A 1 88 ? 1.204 -9.913 -0.758 1.00 98.19 88 TRP A N 1
ATOM 674 C CA . TRP A 1 88 ? 1.618 -8.717 -0.021 1.00 98.19 88 TRP A CA 1
ATOM 675 C C . TRP A 1 88 ? 0.447 -8.040 0.688 1.00 98.19 88 TRP A C 1
ATOM 677 O O . TRP A 1 88 ? 0.552 -7.735 1.874 1.00 98.19 88 TRP A O 1
ATOM 687 N N . TYR A 1 89 ? -0.686 -7.903 -0.004 1.00 98.44 89 TYR A N 1
ATOM 688 C CA . TYR A 1 89 ? -1.922 -7.394 0.581 1.00 98.44 89 TYR A CA 1
ATOM 689 C C . TYR A 1 89 ? -2.361 -8.259 1.769 1.00 98.44 89 TYR A C 1
ATOM 691 O O . TYR A 1 89 ? -2.526 -7.751 2.872 1.00 98.44 89 TYR A O 1
ATOM 699 N N . ALA A 1 90 ? -2.480 -9.580 1.578 1.00 98.38 90 ALA A N 1
ATOM 700 C CA . ALA A 1 90 ? -2.926 -10.484 2.638 1.00 98.38 90 ALA A CA 1
ATOM 701 C C . ALA A 1 90 ? -1.981 -10.480 3.853 1.00 98.38 90 ALA A C 1
ATOM 703 O O . ALA A 1 90 ? -2.445 -10.501 4.992 1.00 98.38 90 ALA A O 1
ATOM 704 N N . GLY A 1 91 ? -0.665 -10.430 3.620 1.00 98.50 91 GLY A N 1
ATOM 705 C CA . GLY A 1 91 ? 0.338 -10.358 4.680 1.00 98.50 91 GLY A CA 1
ATOM 706 C C . GLY A 1 91 ? 0.253 -9.062 5.484 1.00 98.50 91 GLY A C 1
ATOM 707 O O . GLY A 1 91 ? 0.234 -9.109 6.710 1.00 98.50 91 GLY A O 1
ATOM 708 N N . SER A 1 92 ? 0.156 -7.917 4.805 1.00 98.44 92 SER A N 1
ATOM 709 C CA . SER A 1 92 ? 0.037 -6.615 5.471 1.00 98.44 92 SER A CA 1
ATOM 710 C C . SER A 1 92 ? -1.291 -6.472 6.221 1.00 98.44 92 SER A C 1
ATOM 712 O O . SER A 1 92 ? -1.305 -6.037 7.370 1.00 98.44 92 SER A O 1
ATOM 714 N N . PHE A 1 93 ? -2.391 -6.951 5.631 1.00 98.44 93 PHE A N 1
ATOM 715 C CA . PHE A 1 93 ? -3.687 -7.006 6.304 1.00 98.44 93 PHE A CA 1
ATOM 716 C C . PHE A 1 93 ? -3.610 -7.847 7.585 1.00 98.44 93 PHE A C 1
ATOM 718 O O . PHE A 1 93 ? -4.021 -7.392 8.645 1.00 98.44 93 PHE A O 1
ATOM 725 N N . ALA A 1 94 ? -3.025 -9.050 7.525 1.00 98.38 94 ALA A N 1
ATOM 726 C CA . ALA A 1 94 ? -2.857 -9.904 8.701 1.00 98.38 94 ALA A CA 1
ATOM 727 C C . ALA A 1 94 ? -2.002 -9.248 9.798 1.00 98.38 94 ALA A C 1
ATOM 729 O O . ALA A 1 94 ? -2.305 -9.412 10.975 1.00 98.38 94 ALA A O 1
ATOM 730 N N . ILE A 1 95 ? -0.963 -8.494 9.422 1.00 98.00 95 ILE A N 1
ATOM 731 C CA . ILE A 1 95 ? -0.154 -7.712 10.368 1.00 98.00 95 ILE A CA 1
ATOM 732 C C . ILE A 1 95 ? -0.988 -6.597 11.008 1.00 98.00 95 ILE A C 1
ATOM 734 O O . ILE A 1 95 ? -0.884 -6.398 12.211 1.00 98.00 95 ILE A O 1
ATOM 738 N N . GLY A 1 96 ? -1.830 -5.897 10.245 1.00 96.88 96 GLY A N 1
ATOM 739 C CA . GLY A 1 96 ? -2.683 -4.823 10.768 1.00 96.88 96 GLY A CA 1
ATOM 740 C C . GLY A 1 96 ? -3.823 -5.285 11.680 1.00 96.88 96 GLY A C 1
ATOM 741 O O . GLY A 1 96 ? -4.461 -4.450 12.315 1.00 96.88 96 GLY A O 1
ATOM 742 N N . LEU A 1 97 ? -4.085 -6.595 11.753 1.00 96.38 97 LEU A N 1
ATOM 743 C CA . LEU A 1 97 ? -5.025 -7.185 12.713 1.00 96.38 97 LEU A CA 1
ATOM 744 C C . LEU A 1 97 ? -4.409 -7.433 14.103 1.00 96.38 97 LEU A C 1
ATOM 746 O O . LEU A 1 97 ? -5.162 -7.765 15.021 1.00 96.38 97 LEU A O 1
ATOM 750 N N . LEU A 1 98 ? -3.078 -7.352 14.241 1.00 90.31 98 LEU A N 1
ATOM 751 C CA . LEU A 1 98 ? -2.348 -7.541 15.505 1.00 90.31 98 LEU A CA 1
ATOM 752 C C . LEU A 1 98 ? -2.407 -6.285 16.381 1.00 90.31 98 LEU A C 1
ATOM 754 O O . LEU A 1 98 ? -2.533 -6.470 17.613 1.00 90.31 98 LEU A O 1
#

Foldseek 3Di:
DDPPPDPCPPDDCPDLVSLVVVLVVLLVVLLVLLLLLLLLVLLLVADPDPVSVVVSVVSSVVSVVVNVVSQVSNVVSVHHHDPCSVVSSVVSNVVSND

pLDDT: mean 89.99, std 16.04, range [41.41, 98.5]

Radius of gyration: 17.49 Å; chains: 1; bounding box: 38×45×41 Å

Secondary structure (DSSP, 8-state):
------TTSS----SHHHHHHHHHHHHHHHHHHHHHHHHHHHHHHH-S-HHHHHHHHHHHHHHHHHHHHHHHHHHHTT----TTHHHHHHHHHHHHT-

Sequence (98 aa):
MPVHGSASDYDEPTEPSQRRLSGALMRVNDVGEICAQALYEAQAATTVDPVLESEFRAAAREEGDHLAWTRERLRELGARPSLLNPLWYAGSFAIGLL